Protein AF-A0A7C4XIE7-F1 (afdb_monomer_lite)

Sequence (169 aa):
MIVKSVREAGTAIRKEMVKRQALTAEVNLKYAESLRRVIEEDYRSLSKPFEDVFKGGMERVLKGEDLRKVVAETLFTLLVTGIGAQLARPLPIVIDHVNNVNSFLNSVINKIVEELRNEGIYLHPIEPVSLPTSPDVASLANGLREALNRMDMAIGILKGLIDASKEDC

pLDDT: mean 83.0, std 11.3, range [43.28, 96.94]

Radius of gyration: 22.12 Å; chains: 1; bounding box: 59×35×60 Å

Structure (mmCIF, N/CA/C/O backbone):
data_AF-A0A7C4XIE7-F1
#
_entry.id   AF-A0A7C4XIE7-F1
#
loop_
_atom_site.group_PDB
_atom_site.id
_atom_site.type_symbol
_atom_site.label_atom_id
_atom_site.label_alt_id
_atom_site.label_comp_id
_atom_site.label_asym_id
_atom_site.label_entity_id
_atom_site.label_seq_id
_atom_site.pdbx_PDB_ins_code
_atom_site.Cartn_x
_atom_site.Cartn_y
_atom_site.Cartn_z
_atom_site.occupancy
_atom_site.B_iso_or_equiv
_atom_site.auth_seq_id
_atom_site.auth_comp_id
_atom_site.auth_asym_id
_atom_site.auth_atom_id
_atom_site.pdbx_PDB_model_num
ATOM 1 N N . MET A 1 1 ? -39.045 7.426 24.594 1.00 62.72 1 MET A N 1
ATOM 2 C CA . MET A 1 1 ? -37.923 7.064 25.490 1.00 62.72 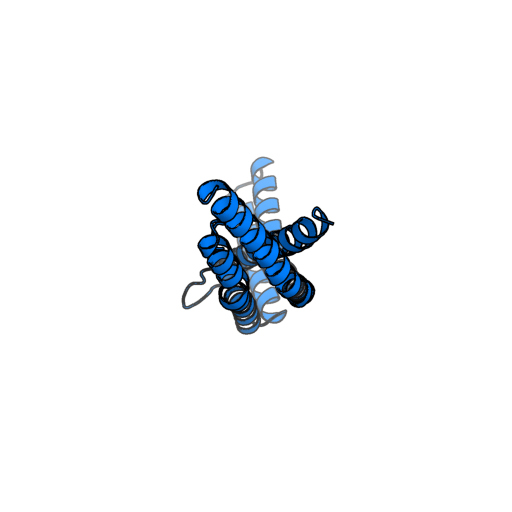1 MET A CA 1
ATOM 3 C C . MET A 1 1 ? -36.999 6.031 24.845 1.00 62.72 1 MET A C 1
ATOM 5 O O . MET A 1 1 ? -35.841 6.348 24.634 1.00 62.72 1 MET A O 1
ATOM 9 N N . ILE A 1 2 ? -37.522 4.880 24.400 1.00 62.66 2 ILE A N 1
ATOM 10 C CA . ILE A 1 2 ? -36.750 3.777 23.785 1.00 62.66 2 ILE A CA 1
ATOM 11 C C . ILE A 1 2 ? -35.922 4.218 22.562 1.00 62.66 2 ILE A C 1
ATOM 13 O O . ILE A 1 2 ? -34.737 3.925 22.483 1.00 62.66 2 ILE A O 1
ATOM 17 N N . VAL A 1 3 ? -36.505 4.998 21.646 1.00 63.19 3 VAL A N 1
ATOM 18 C CA . VAL A 1 3 ? -35.816 5.460 20.420 1.00 63.19 3 VAL A CA 1
ATOM 19 C C . VAL A 1 3 ? -34.580 6.322 20.721 1.00 63.19 3 VAL A C 1
ATOM 21 O O . VAL A 1 3 ? -33.573 6.225 20.024 1.00 63.19 3 VAL A O 1
ATOM 24 N N . LYS A 1 4 ? -34.630 7.144 21.778 1.00 65.50 4 LYS A N 1
ATOM 25 C CA . LYS A 1 4 ? -33.504 7.993 22.193 1.00 65.50 4 LYS A CA 1
ATOM 26 C C . LYS A 1 4 ? -32.370 7.140 22.769 1.00 65.50 4 LYS A C 1
ATOM 28 O O . LYS A 1 4 ? -31.239 7.279 22.324 1.00 65.50 4 LYS A O 1
ATOM 33 N N . SER A 1 5 ? -32.698 6.191 23.646 1.00 54.56 5 SER A N 1
ATOM 34 C CA . SER A 1 5 ? -31.732 5.257 24.238 1.00 54.56 5 SER A CA 1
ATOM 35 C C . SER A 1 5 ? -31.070 4.351 23.195 1.00 54.56 5 SER A C 1
ATOM 37 O O . SER A 1 5 ? -29.866 4.136 23.251 1.00 54.56 5 SER A O 1
ATOM 39 N N . VAL A 1 6 ? -31.825 3.872 22.199 1.00 61.44 6 VAL A N 1
ATOM 40 C CA . VAL A 1 6 ? -31.276 3.078 21.083 1.00 61.44 6 VAL A CA 1
ATOM 41 C C . VAL A 1 6 ? -30.308 3.912 20.237 1.00 61.44 6 VAL A C 1
ATOM 43 O O . VAL A 1 6 ? -29.241 3.433 19.858 1.00 61.44 6 VAL A O 1
ATOM 46 N N . ARG A 1 7 ? -30.636 5.182 19.970 1.00 61.25 7 ARG A N 1
ATOM 47 C CA . ARG A 1 7 ? -29.770 6.095 19.207 1.00 61.25 7 ARG A CA 1
ATOM 48 C C . ARG A 1 7 ? -28.495 6.474 19.970 1.00 61.25 7 ARG A C 1
ATOM 50 O O . ARG A 1 7 ? -27.429 6.574 19.361 1.00 61.25 7 ARG A O 1
ATOM 57 N N . GLU A 1 8 ? -28.599 6.675 21.278 1.00 67.50 8 GLU A N 1
ATOM 58 C CA . GLU A 1 8 ? -27.460 6.929 22.167 1.00 67.50 8 GLU A CA 1
ATOM 59 C C . GLU A 1 8 ? -26.550 5.698 22.255 1.00 67.50 8 GLU A C 1
ATOM 61 O O . GLU A 1 8 ? -25.346 5.825 22.037 1.00 67.50 8 GLU A O 1
ATOM 66 N N . ALA A 1 9 ? -27.123 4.504 22.436 1.00 63.34 9 ALA A N 1
ATOM 67 C CA . ALA A 1 9 ? -26.380 3.245 22.437 1.00 63.34 9 ALA A CA 1
ATOM 68 C C . ALA A 1 9 ? -25.650 3.007 21.106 1.00 63.34 9 ALA A C 1
ATOM 70 O O . ALA A 1 9 ? -24.451 2.750 21.107 1.00 63.34 9 ALA A O 1
ATOM 71 N N . GLY A 1 10 ? -26.322 3.185 19.962 1.00 64.94 10 GLY A N 1
ATOM 72 C CA . GLY A 1 10 ? -25.688 3.041 18.645 1.00 64.94 10 GLY A CA 1
ATOM 73 C C . GLY A 1 10 ? -24.573 4.061 18.386 1.00 64.94 10 GLY A C 1
ATOM 74 O O . GLY A 1 10 ? -23.606 3.772 17.688 1.00 64.94 10 GLY A O 1
ATOM 75 N N . THR A 1 11 ? -24.664 5.257 18.970 1.00 75.81 11 THR A N 1
ATOM 76 C CA . THR A 1 11 ? -23.595 6.262 18.866 1.00 75.81 11 THR A CA 1
ATOM 77 C C . THR A 1 11 ? -22.404 5.908 19.753 1.00 75.81 11 THR A C 1
ATOM 79 O O . THR A 1 11 ? -21.268 6.033 19.304 1.00 75.81 11 THR A O 1
ATOM 82 N N . ALA A 1 12 ? -22.645 5.414 20.970 1.00 76.25 12 ALA A N 1
ATOM 83 C CA . ALA A 1 12 ? -21.591 4.938 21.862 1.00 76.25 12 ALA A CA 1
ATOM 84 C C . ALA A 1 12 ? -20.846 3.724 21.280 1.00 76.25 12 ALA A C 1
ATOM 86 O O . ALA A 1 12 ? -19.619 3.703 21.302 1.00 76.25 12 ALA A O 1
ATOM 87 N N . ILE A 1 13 ? -21.571 2.768 20.685 1.00 76.81 13 ILE A N 1
ATOM 88 C CA . ILE A 1 13 ? -20.985 1.589 20.027 1.00 76.81 13 ILE A CA 1
ATOM 89 C C . ILE A 1 13 ? -20.054 2.008 18.883 1.00 76.81 13 ILE A C 1
ATOM 91 O O . ILE A 1 13 ? -18.917 1.551 18.824 1.00 76.81 13 ILE A O 1
ATOM 95 N N . ARG A 1 14 ? -20.483 2.940 18.020 1.00 81.44 14 ARG A N 1
ATOM 96 C CA . ARG A 1 14 ? -19.629 3.462 16.939 1.00 81.44 14 ARG A CA 1
ATOM 97 C C . ARG A 1 14 ? -18.359 4.133 17.457 1.00 81.44 14 ARG A C 1
ATOM 99 O O . ARG A 1 14 ? -17.292 3.910 16.894 1.00 81.44 14 ARG A O 1
ATOM 106 N N . LYS A 1 15 ? -18.456 4.932 18.525 1.00 84.50 15 LYS A N 1
ATOM 107 C CA . LYS A 1 15 ? -17.286 5.578 19.142 1.00 84.50 15 LYS A CA 1
ATOM 108 C C . LYS A 1 15 ? -16.300 4.550 19.689 1.00 84.50 15 LYS A C 1
ATOM 110 O O . LYS A 1 15 ? -15.102 4.655 19.442 1.00 84.50 15 LYS A O 1
ATOM 115 N N . GLU A 1 16 ? -16.804 3.538 20.388 1.00 84.38 16 GLU A N 1
ATOM 116 C CA . GLU A 1 16 ? -15.963 2.475 20.935 1.00 84.38 16 GLU A CA 1
ATOM 117 C C . GLU A 1 16 ? -15.324 1.626 19.828 1.00 84.38 16 GLU A C 1
ATOM 119 O O . GLU A 1 16 ? -14.147 1.277 19.917 1.00 84.38 16 GLU A O 1
ATOM 124 N N . MET A 1 17 ? -16.052 1.372 18.733 1.00 87.50 17 MET A N 1
ATOM 125 C CA . MET A 1 17 ? -15.496 0.718 17.549 1.00 87.50 17 MET A CA 1
ATOM 126 C C . MET A 1 17 ? -14.330 1.522 16.967 1.00 87.50 17 MET A C 1
ATOM 128 O O . MET A 1 17 ? -13.262 0.959 16.747 1.00 87.50 17 MET A O 1
ATOM 132 N N . VAL A 1 18 ? -14.489 2.836 16.768 1.00 87.50 18 VAL A N 1
ATOM 133 C CA . VAL A 1 18 ? -13.407 3.698 16.259 1.00 87.50 18 VAL A CA 1
ATOM 134 C C . VAL A 1 18 ? -12.191 3.656 17.184 1.00 87.50 18 VAL A C 1
ATOM 136 O O . VAL A 1 18 ? -11.078 3.487 16.696 1.00 87.50 18 VAL A O 1
ATOM 13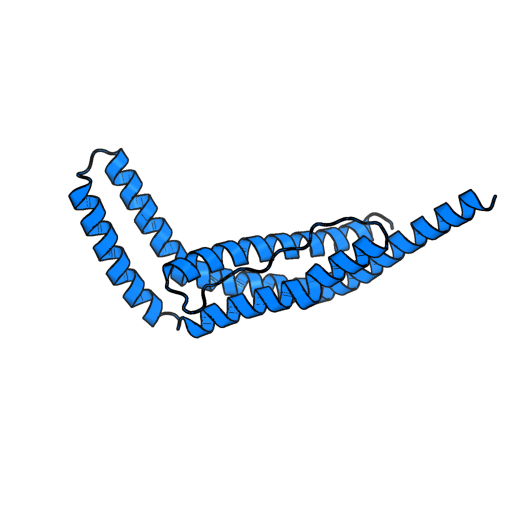9 N N . LYS A 1 19 ? -12.380 3.712 18.509 1.00 88.31 19 LYS A N 1
ATOM 140 C CA . LYS A 1 19 ? -11.280 3.587 19.484 1.00 88.31 19 LYS A CA 1
ATOM 141 C C . LYS A 1 19 ? -10.569 2.237 19.396 1.00 88.31 19 LYS A C 1
ATOM 143 O O . LYS A 1 19 ? -9.341 2.185 19.393 1.00 88.31 19 LYS A O 1
ATOM 148 N N . ARG A 1 20 ? -11.319 1.140 19.270 1.00 88.88 20 ARG A N 1
ATOM 149 C CA . ARG A 1 20 ? -10.745 -0.199 19.091 1.00 88.88 20 ARG A CA 1
ATOM 150 C C . ARG A 1 20 ? -9.931 -0.292 17.801 1.00 88.88 20 ARG A C 1
ATOM 152 O O . ARG A 1 20 ? -8.819 -0.816 17.822 1.00 88.88 20 ARG A O 1
ATOM 159 N N . GLN A 1 21 ? -10.458 0.234 16.696 1.00 90.56 21 GLN A N 1
ATOM 160 C CA . GLN A 1 21 ? -9.732 0.250 15.427 1.00 90.56 21 GLN A CA 1
ATOM 161 C C . GLN A 1 21 ? -8.525 1.186 15.459 1.00 90.56 21 GLN A C 1
ATOM 163 O O . GLN A 1 21 ? -7.510 0.869 14.848 1.00 90.56 21 GLN A O 1
ATOM 168 N N . ALA A 1 22 ? -8.586 2.287 16.210 1.00 89.25 22 ALA A N 1
ATOM 169 C CA . ALA A 1 22 ? -7.456 3.183 16.416 1.00 89.25 22 ALA A CA 1
ATOM 170 C C . ALA A 1 22 ? -6.291 2.477 17.122 1.00 89.25 22 ALA A C 1
ATOM 172 O O . ALA A 1 22 ? -5.158 2.603 16.675 1.00 89.25 22 ALA A O 1
ATOM 173 N N . LEU A 1 23 ? -6.553 1.649 18.140 1.00 89.81 23 LEU A N 1
ATOM 174 C CA . LEU A 1 23 ? -5.507 0.834 18.776 1.00 89.81 23 LEU A CA 1
ATOM 175 C C . LEU A 1 23 ? -4.859 -0.140 17.781 1.00 89.81 23 LEU A C 1
ATOM 177 O O . LEU A 1 23 ? -3.633 -0.235 17.704 1.00 89.81 23 LEU A O 1
ATOM 181 N N . THR A 1 24 ? -5.668 -0.830 16.971 1.00 91.00 24 THR A N 1
ATOM 182 C CA . THR A 1 24 ? -5.149 -1.673 15.882 1.00 91.00 24 THR A CA 1
ATOM 183 C C . THR A 1 24 ? -4.333 -0.844 14.887 1.00 91.00 24 THR A C 1
ATOM 185 O O . THR A 1 24 ? -3.280 -1.290 14.425 1.00 91.00 24 THR A O 1
ATOM 188 N N . ALA A 1 25 ? -4.779 0.373 14.577 1.00 90.00 25 ALA A N 1
ATOM 189 C CA . ALA A 1 25 ? -4.101 1.275 13.665 1.00 90.00 25 ALA A CA 1
ATOM 190 C C . ALA A 1 25 ? -2.745 1.744 14.202 1.00 90.00 25 ALA A C 1
ATOM 192 O O . ALA A 1 25 ? -1.770 1.707 13.456 1.00 90.00 25 ALA A O 1
ATOM 193 N N . GLU A 1 26 ? -2.639 2.105 15.483 1.00 89.12 26 GLU A N 1
ATOM 194 C CA . GLU A 1 26 ? -1.377 2.525 16.107 1.00 89.12 26 GLU A CA 1
ATOM 195 C C . GLU A 1 26 ? -0.309 1.432 16.031 1.00 89.12 26 GLU A C 1
ATOM 197 O O . GLU A 1 26 ? 0.844 1.705 15.685 1.00 89.12 26 GLU A O 1
ATOM 202 N N . VAL A 1 27 ? -0.700 0.182 16.295 1.00 91.62 27 VAL A N 1
ATOM 203 C CA . VAL A 1 27 ? 0.209 -0.970 16.224 1.00 91.62 27 VAL A CA 1
ATOM 204 C C . VAL A 1 27 ? 0.688 -1.208 14.789 1.00 91.62 27 VAL A C 1
ATOM 206 O O . VAL A 1 27 ? 1.868 -1.483 14.564 1.00 91.62 27 VAL A O 1
ATOM 209 N N . ASN A 1 28 ? -0.205 -1.071 13.807 1.00 93.19 28 ASN A N 1
ATOM 210 C CA . ASN A 1 28 ? 0.095 -1.376 12.408 1.00 93.19 28 ASN A CA 1
ATOM 211 C C . ASN A 1 28 ? 0.704 -0.202 11.628 1.00 93.19 28 ASN A C 1
ATOM 213 O O . ASN A 1 28 ? 1.297 -0.426 10.573 1.00 93.19 28 ASN A O 1
ATOM 217 N N . LEU A 1 29 ? 0.618 1.033 12.129 1.00 93.38 29 LEU A N 1
ATOM 218 C CA . LEU A 1 29 ? 1.081 2.223 11.414 1.00 93.38 29 LEU A CA 1
ATOM 219 C C . LEU A 1 29 ? 2.580 2.162 11.102 1.00 93.38 29 LEU A C 1
ATOM 221 O O . LEU A 1 29 ? 2.986 2.402 9.968 1.00 93.38 29 LEU A O 1
ATOM 225 N N . LYS A 1 30 ? 3.406 1.772 12.081 1.00 92.06 30 LYS A N 1
ATOM 226 C CA . LYS A 1 30 ? 4.860 1.639 11.879 1.00 92.06 30 LYS A CA 1
ATOM 227 C C . LYS A 1 30 ? 5.199 0.585 10.827 1.00 92.06 30 LYS A C 1
ATOM 229 O O . LYS A 1 30 ? 6.118 0.777 10.033 1.00 92.06 30 LYS A O 1
ATOM 234 N N . TYR A 1 31 ? 4.457 -0.520 10.818 1.00 92.69 31 TYR A N 1
ATOM 235 C CA . TYR A 1 31 ? 4.634 -1.570 9.823 1.00 92.69 31 TYR A CA 1
ATOM 236 C C . TYR A 1 31 ? 4.221 -1.088 8.426 1.00 92.69 31 TYR A C 1
ATOM 238 O O . TYR A 1 31 ? 4.975 -1.276 7.473 1.00 92.69 31 TYR A O 1
ATOM 246 N N . ALA A 1 32 ? 3.097 -0.375 8.314 1.00 93.69 32 ALA A N 1
ATOM 247 C CA . ALA A 1 32 ? 2.648 0.224 7.061 1.00 93.69 32 ALA A CA 1
ATOM 248 C C . ALA A 1 32 ? 3.670 1.229 6.500 1.00 93.69 32 ALA A C 1
ATOM 250 O O . ALA A 1 32 ? 4.013 1.182 5.320 1.00 93.69 32 ALA A O 1
ATOM 251 N N . GLU A 1 33 ? 4.219 2.103 7.347 1.00 93.94 33 GLU A N 1
ATOM 252 C CA . GLU A 1 33 ? 5.264 3.053 6.950 1.00 93.94 33 GLU A CA 1
ATOM 253 C C . GLU A 1 33 ? 6.556 2.343 6.521 1.00 93.94 33 GLU A C 1
ATOM 255 O O . GLU A 1 33 ? 7.208 2.775 5.569 1.00 93.94 33 GLU A O 1
ATOM 260 N N . SER A 1 34 ? 6.912 1.233 7.175 1.00 94.25 34 SER A N 1
ATOM 261 C CA . SER A 1 34 ? 8.050 0.402 6.776 1.00 94.25 34 SER A CA 1
ATOM 262 C C . SER A 1 34 ? 7.830 -0.250 5.410 1.00 94.25 34 SER A C 1
ATOM 264 O O . SER A 1 34 ? 8.710 -0.171 4.556 1.00 94.25 34 SER A O 1
ATOM 266 N N . LEU A 1 35 ? 6.661 -0.856 5.175 1.00 92.75 35 LEU A N 1
ATOM 267 C CA . LEU A 1 35 ? 6.307 -1.447 3.881 1.00 92.75 35 LEU A CA 1
ATOM 268 C C . LEU A 1 35 ? 6.330 -0.399 2.767 1.00 92.75 35 LEU A C 1
ATOM 270 O O . LEU A 1 35 ? 6.936 -0.626 1.723 1.00 92.75 35 LEU A O 1
ATOM 274 N N . ARG A 1 36 ? 5.751 0.783 3.010 1.00 96.19 36 ARG A N 1
ATOM 275 C CA . ARG A 1 36 ? 5.795 1.903 2.063 1.00 96.19 36 ARG A CA 1
ATOM 276 C C . ARG A 1 36 ? 7.233 2.274 1.689 1.00 96.19 36 ARG A C 1
ATOM 278 O O . ARG A 1 36 ? 7.503 2.487 0.514 1.00 96.19 36 ARG A O 1
ATOM 285 N N . ARG A 1 37 ? 8.158 2.345 2.657 1.00 94.56 37 ARG A N 1
ATOM 286 C CA . ARG A 1 37 ? 9.577 2.660 2.389 1.00 94.56 37 ARG A CA 1
ATOM 287 C C . ARG A 1 37 ? 10.256 1.600 1.527 1.00 94.56 37 ARG A C 1
ATOM 289 O O . ARG A 1 37 ? 10.965 1.963 0.598 1.00 94.56 37 ARG A O 1
ATOM 296 N N . VAL A 1 38 ? 10.010 0.318 1.797 1.00 91.31 38 VAL A N 1
ATOM 297 C CA . VAL A 1 38 ? 10.566 -0.784 0.992 1.00 91.31 38 VAL A CA 1
ATOM 298 C C . VAL A 1 38 ? 10.098 -0.678 -0.461 1.00 91.31 38 VAL A C 1
ATOM 300 O O . VAL A 1 38 ? 10.917 -0.708 -1.377 1.00 91.31 38 VAL A O 1
ATOM 303 N N . ILE A 1 39 ? 8.799 -0.455 -0.671 1.00 92.81 39 ILE A N 1
ATOM 304 C CA . ILE A 1 39 ? 8.241 -0.251 -2.013 1.00 92.81 39 ILE A CA 1
ATOM 305 C C . ILE A 1 39 ? 8.794 1.026 -2.654 1.00 92.81 39 ILE A C 1
ATOM 307 O O . ILE A 1 39 ? 9.032 1.057 -3.856 1.00 92.81 39 ILE A O 1
ATOM 311 N N . GLU A 1 40 ? 9.033 2.085 -1.879 1.00 92.12 40 GLU A N 1
ATOM 312 C CA . GLU A 1 40 ? 9.618 3.327 -2.389 1.00 92.12 40 GLU A CA 1
ATOM 313 C C . GLU A 1 40 ? 11.055 3.116 -2.887 1.00 92.12 40 GLU A C 1
ATOM 315 O O . GLU A 1 40 ? 11.432 3.661 -3.926 1.00 92.12 40 GLU A O 1
ATOM 320 N N . GLU A 1 41 ? 11.851 2.302 -2.195 1.00 88.06 41 GLU A N 1
ATOM 321 C CA . GLU A 1 41 ? 13.184 1.901 -2.654 1.00 88.06 41 GLU A CA 1
ATOM 322 C C . GLU A 1 41 ? 13.121 1.079 -3.947 1.00 88.06 41 GLU A C 1
ATOM 324 O O . GLU A 1 41 ? 13.875 1.345 -4.890 1.00 88.06 41 GLU A O 1
ATOM 329 N N . ASP A 1 42 ? 12.202 0.115 -4.027 1.00 86.00 42 ASP A N 1
ATOM 330 C CA . ASP A 1 42 ? 11.988 -0.678 -5.242 1.00 86.00 42 ASP A CA 1
ATOM 331 C C . ASP A 1 42 ? 11.531 0.203 -6.407 1.00 86.00 42 ASP A C 1
ATOM 333 O O . ASP A 1 42 ? 12.062 0.123 -7.512 1.00 86.00 42 ASP A O 1
ATOM 337 N N . TYR A 1 43 ? 10.600 1.122 -6.162 1.00 85.31 43 TYR A N 1
ATOM 338 C CA . TYR A 1 43 ? 10.122 2.061 -7.170 1.00 85.31 43 TYR A CA 1
ATOM 339 C C . TYR A 1 43 ? 11.247 2.983 -7.660 1.00 85.31 43 TYR A C 1
ATOM 341 O O . TYR A 1 43 ? 11.407 3.187 -8.865 1.00 85.31 43 TYR A O 1
ATOM 349 N N . ARG A 1 44 ? 12.079 3.513 -6.754 1.00 83.19 44 ARG A N 1
ATOM 350 C CA . ARG A 1 44 ? 13.218 4.373 -7.116 1.00 83.19 44 ARG A CA 1
ATOM 351 C C . ARG A 1 44 ? 14.292 3.635 -7.910 1.00 83.19 44 ARG A C 1
ATOM 353 O O . ARG A 1 44 ? 14.928 4.259 -8.754 1.00 83.19 44 ARG A O 1
ATOM 360 N N . SER A 1 45 ? 14.504 2.352 -7.637 1.00 76.88 45 SER A N 1
ATOM 361 C CA . SER A 1 45 ? 15.520 1.544 -8.319 1.00 76.88 45 SER A CA 1
ATOM 362 C C . SER A 1 45 ? 15.042 0.996 -9.665 1.00 76.88 45 SER A C 1
ATOM 364 O O . SER A 1 45 ? 15.821 0.978 -10.616 1.00 76.88 45 SER A O 1
ATOM 366 N N . LEU A 1 46 ? 13.771 0.600 -9.773 1.00 74.00 46 LEU A N 1
ATOM 367 C CA . LEU A 1 46 ? 13.239 -0.083 -10.957 1.00 74.00 46 LEU A CA 1
ATOM 368 C C . LEU A 1 46 ? 12.343 0.777 -11.835 1.00 74.00 46 LEU A C 1
ATOM 370 O O . LEU A 1 46 ? 12.346 0.590 -13.040 1.00 74.00 46 LEU A O 1
ATOM 374 N N . SER A 1 47 ? 11.556 1.692 -11.273 1.00 71.38 47 SER A N 1
ATOM 375 C CA . SER A 1 47 ? 10.492 2.387 -12.022 1.00 71.38 47 SER A CA 1
ATOM 376 C C . SER A 1 47 ? 10.882 3.809 -12.400 1.00 71.38 47 SER A C 1
ATOM 378 O O . SER A 1 47 ? 10.715 4.230 -13.542 1.00 71.38 47 SER A O 1
ATOM 380 N N . LYS A 1 48 ? 11.450 4.551 -11.446 1.00 70.75 48 LYS A N 1
ATOM 381 C CA . LYS A 1 48 ? 11.814 5.958 -11.628 1.00 70.75 48 LYS A CA 1
ATOM 382 C C . LYS A 1 48 ? 12.800 6.197 -12.788 1.00 70.75 48 LYS A C 1
ATOM 384 O O . LYS A 1 48 ? 12.541 7.105 -13.573 1.00 70.75 48 LYS A O 1
ATOM 389 N N . PRO A 1 49 ? 13.856 5.381 -12.988 1.00 71.44 49 PRO A N 1
ATOM 390 C CA . PRO A 1 49 ? 14.763 5.564 -14.121 1.00 71.44 49 PRO A CA 1
ATOM 391 C C . PRO A 1 49 ? 14.057 5.416 -15.472 1.00 71.44 49 PRO A C 1
ATOM 393 O O . PRO A 1 49 ? 14.385 6.122 -16.419 1.00 71.44 49 PRO A O 1
ATOM 396 N N . PHE A 1 50 ? 13.062 4.528 -15.563 1.00 69.81 50 PHE A N 1
ATOM 397 C CA . PHE A 1 50 ? 12.260 4.364 -16.774 1.00 69.81 50 PHE A CA 1
ATOM 398 C C . PHE A 1 50 ? 11.394 5.599 -17.011 1.00 69.81 50 PHE A C 1
ATOM 400 O O . PHE A 1 50 ? 11.413 6.152 -18.109 1.00 69.81 50 PHE A O 1
ATOM 407 N N . GLU A 1 51 ? 10.678 6.073 -15.987 1.00 70.69 51 GLU A N 1
ATOM 408 C CA . GLU A 1 51 ? 9.863 7.287 -16.099 1.00 70.69 51 GLU A CA 1
ATOM 409 C C . GLU A 1 51 ? 10.685 8.516 -16.505 1.00 70.69 51 GLU A C 1
ATOM 411 O O . GLU A 1 51 ? 10.249 9.280 -17.369 1.00 70.69 51 GLU A O 1
ATOM 416 N N . ASP A 1 52 ? 11.871 8.696 -15.923 1.00 78.06 52 ASP A N 1
ATOM 417 C CA . ASP A 1 52 ? 12.750 9.830 -16.216 1.00 78.06 52 ASP A CA 1
ATOM 418 C C . ASP A 1 52 ? 13.276 9.771 -17.664 1.00 78.06 52 ASP A C 1
ATOM 420 O O . ASP A 1 52 ? 13.291 10.787 -18.364 1.00 78.06 52 ASP A O 1
ATOM 424 N N . VAL A 1 53 ? 13.622 8.576 -18.161 1.00 77.81 53 VAL A N 1
ATOM 425 C CA . VAL A 1 53 ? 14.041 8.359 -19.558 1.00 77.81 53 VAL A CA 1
ATOM 426 C C . VAL A 1 53 ? 12.892 8.626 -20.539 1.00 77.81 53 VAL A C 1
ATOM 428 O O . VAL A 1 53 ? 13.100 9.273 -21.569 1.00 77.81 53 VAL A O 1
ATOM 431 N N . PHE A 1 54 ? 11.669 8.192 -20.219 1.00 76.69 54 PHE A N 1
ATOM 432 C CA . PHE A 1 54 ? 10.487 8.471 -21.041 1.00 76.69 54 PHE A CA 1
ATOM 433 C C . PHE A 1 54 ? 10.131 9.963 -21.064 1.00 76.69 54 PHE A C 1
ATOM 435 O O . PHE A 1 54 ? 9.895 10.515 -22.141 1.00 76.69 54 PHE A O 1
ATOM 442 N N . LYS A 1 55 ? 10.124 10.639 -19.906 1.00 80.94 55 LYS A N 1
ATOM 443 C CA . LYS A 1 55 ? 9.864 12.088 -19.820 1.00 80.94 55 LYS A CA 1
ATOM 444 C C . LYS A 1 55 ? 10.917 12.888 -20.582 1.00 80.94 55 LYS A C 1
ATOM 446 O O . LYS A 1 55 ? 10.555 13.745 -21.385 1.00 80.94 55 LYS A O 1
ATOM 451 N N . GLY A 1 56 ? 12.196 12.554 -20.409 1.00 77.81 56 GLY A N 1
ATOM 452 C CA . GLY A 1 56 ? 13.292 13.189 -21.141 1.00 77.81 56 GLY A CA 1
ATOM 453 C C . GLY A 1 56 ? 13.177 13.011 -22.658 1.00 77.81 56 GLY A C 1
ATOM 454 O O . GLY A 1 56 ? 13.404 13.961 -23.407 1.00 77.81 56 GLY A O 1
ATOM 455 N N . GLY A 1 57 ? 12.761 11.828 -23.125 1.00 77.81 57 GLY A N 1
ATOM 456 C CA . GLY A 1 57 ? 12.467 11.590 -24.542 1.00 77.81 57 GLY A CA 1
ATOM 457 C C . GLY A 1 57 ? 11.315 12.462 -25.054 1.00 77.81 57 GLY A C 1
ATOM 458 O O . GLY A 1 57 ? 11.453 13.150 -26.065 1.00 77.81 57 GLY A O 1
ATOM 459 N N . MET A 1 58 ? 10.200 12.513 -24.324 1.00 79.25 58 MET A N 1
ATOM 460 C CA . MET A 1 58 ? 9.046 13.338 -24.702 1.00 79.25 58 MET A CA 1
ATOM 461 C C . MET A 1 58 ? 9.377 14.833 -24.755 1.00 79.25 58 MET A C 1
ATOM 463 O O . MET A 1 58 ? 8.969 15.516 -25.693 1.00 79.25 58 MET A O 1
ATOM 467 N N . GLU A 1 59 ? 10.157 15.349 -23.805 1.00 83.81 59 GLU A N 1
ATOM 468 C CA . GLU A 1 59 ? 10.600 16.746 -23.826 1.00 83.81 59 GLU A CA 1
ATOM 469 C C . GLU A 1 59 ? 11.477 17.077 -25.039 1.00 83.81 59 GLU A C 1
ATOM 471 O O . GLU A 1 59 ? 11.378 18.174 -25.588 1.00 83.81 59 GLU A O 1
ATOM 476 N N . ARG A 1 60 ? 12.331 16.146 -25.475 1.00 81.62 60 ARG A N 1
ATOM 477 C CA . ARG A 1 60 ? 13.193 16.310 -26.657 1.00 81.62 60 ARG A CA 1
ATOM 478 C C . ARG A 1 60 ? 12.386 16.325 -27.954 1.00 81.62 60 ARG A C 1
ATOM 480 O O . ARG A 1 60 ? 12.608 17.190 -28.800 1.00 81.62 60 ARG A O 1
ATOM 487 N N . VAL A 1 61 ? 11.381 15.455 -28.062 1.00 82.69 61 VAL A N 1
ATOM 488 C CA . VAL A 1 61 ? 10.419 15.478 -29.178 1.00 82.69 61 VAL A CA 1
ATOM 489 C C . VAL A 1 61 ? 9.647 16.798 -29.210 1.00 82.69 61 VAL A C 1
ATOM 491 O O . VAL A 1 61 ? 9.543 17.421 -30.264 1.00 82.69 61 VAL A O 1
ATOM 494 N N . LEU A 1 62 ? 9.157 17.275 -28.060 1.00 84.81 62 LEU A N 1
ATOM 495 C CA . LEU A 1 62 ? 8.456 18.564 -27.965 1.00 84.81 62 LEU A CA 1
ATOM 496 C C . LEU A 1 62 ? 9.344 19.756 -28.356 1.00 84.81 62 LEU A C 1
ATOM 498 O O . LEU A 1 62 ? 8.840 20.758 -28.857 1.00 84.81 62 LEU A O 1
ATOM 502 N N . LYS A 1 63 ? 10.664 19.644 -28.167 1.00 89.31 63 LYS A N 1
ATOM 503 C CA . LYS A 1 63 ? 11.664 20.642 -28.584 1.00 89.31 63 LYS A CA 1
ATOM 504 C C . LYS A 1 63 ? 12.054 20.544 -30.069 1.00 89.31 63 LYS A C 1
ATOM 506 O O . LYS A 1 63 ? 12.907 21.309 -30.510 1.00 89.31 63 LYS A O 1
ATOM 511 N N . GLY A 1 64 ? 11.426 19.654 -30.842 1.00 83.62 64 GLY A N 1
ATOM 512 C CA . GLY A 1 64 ? 11.615 19.532 -32.292 1.00 83.62 64 GLY A CA 1
ATOM 513 C C . GLY A 1 64 ? 12.728 18.573 -32.718 1.00 83.62 64 GLY A C 1
ATOM 514 O O . GLY A 1 64 ? 13.136 18.595 -33.877 1.00 83.62 64 GLY A O 1
ATOM 515 N N . GLU A 1 65 ? 13.237 17.743 -31.806 1.00 83.44 65 GLU A N 1
ATOM 516 C CA . GLU A 1 65 ? 14.230 16.724 -32.144 1.00 83.44 65 GLU A CA 1
ATOM 517 C C . GLU A 1 65 ? 13.588 15.548 -32.904 1.00 83.44 65 GLU A C 1
ATOM 519 O O . GLU A 1 65 ? 12.418 15.221 -32.692 1.00 83.44 65 GLU A O 1
ATOM 524 N N . ASP A 1 66 ? 14.341 14.914 -33.811 1.00 86.62 66 ASP A N 1
ATOM 525 C CA . ASP A 1 66 ? 13.811 13.852 -34.676 1.00 86.62 66 ASP A CA 1
ATOM 526 C C . ASP A 1 66 ? 13.270 12.677 -33.846 1.00 86.62 66 ASP A C 1
ATOM 528 O O . ASP A 1 66 ? 14.013 11.990 -33.137 1.00 86.62 66 ASP A O 1
ATOM 532 N N . LEU A 1 67 ? 11.967 12.423 -33.993 1.00 82.81 67 LEU A N 1
ATOM 533 C CA . LEU A 1 67 ? 11.231 11.333 -33.358 1.00 82.81 67 LEU A CA 1
ATOM 534 C C . LEU A 1 67 ? 11.938 9.983 -33.494 1.00 82.81 67 LEU A C 1
ATOM 536 O O . LEU A 1 67 ? 11.986 9.227 -32.528 1.00 82.81 67 LEU A O 1
ATOM 540 N N . ARG A 1 68 ? 12.516 9.666 -34.659 1.00 81.69 68 ARG A N 1
ATOM 541 C CA . ARG A 1 68 ? 13.185 8.371 -34.872 1.00 81.69 68 ARG A CA 1
ATOM 542 C C . ARG A 1 68 ? 14.444 8.245 -34.029 1.00 81.69 68 ARG A C 1
ATOM 544 O O . ARG A 1 68 ? 14.693 7.187 -33.454 1.00 81.69 68 ARG A O 1
ATOM 551 N N . LYS A 1 69 ? 15.217 9.328 -33.943 1.00 83.38 69 LYS A N 1
ATOM 552 C CA . LYS A 1 69 ? 16.442 9.388 -33.144 1.00 83.38 69 LYS A CA 1
ATOM 553 C C . LYS A 1 69 ? 16.116 9.295 -31.656 1.00 83.38 69 LYS A C 1
ATOM 555 O O . LYS A 1 69 ? 16.725 8.491 -30.957 1.00 83.38 69 LYS A O 1
ATOM 560 N N . VAL A 1 70 ? 15.115 10.048 -31.197 1.00 78.69 70 VAL A N 1
ATOM 561 C CA . VAL A 1 70 ? 14.691 10.020 -29.794 1.00 78.69 70 VAL A CA 1
ATOM 562 C C . VAL A 1 70 ? 14.161 8.640 -29.409 1.00 78.69 70 VAL A C 1
ATOM 564 O O . VAL A 1 70 ? 14.592 8.093 -28.403 1.00 78.69 70 VAL A O 1
ATOM 567 N N . VAL A 1 71 ? 13.305 8.024 -30.231 1.00 77.06 71 VAL A N 1
ATOM 568 C CA . VAL A 1 71 ? 12.785 6.673 -29.962 1.00 77.06 71 VAL A CA 1
ATOM 569 C C . VAL A 1 71 ? 13.914 5.641 -29.895 1.00 77.06 71 VAL A C 1
ATOM 571 O O . VAL A 1 71 ? 13.928 4.824 -28.977 1.00 77.06 71 VAL A O 1
ATOM 574 N N . ALA A 1 72 ? 14.883 5.685 -30.815 1.00 78.88 72 ALA A N 1
ATOM 575 C CA . ALA A 1 72 ? 16.017 4.762 -30.805 1.00 78.88 72 ALA A CA 1
ATOM 576 C C . ALA A 1 72 ? 16.905 4.931 -29.556 1.00 78.88 72 ALA A C 1
ATOM 578 O O . ALA A 1 72 ? 17.251 3.941 -28.912 1.00 78.88 72 ALA A O 1
ATOM 579 N N . GLU A 1 73 ? 17.234 6.170 -29.179 1.00 78.00 73 GLU A N 1
ATOM 580 C CA . GLU A 1 73 ? 18.033 6.474 -27.982 1.00 78.00 73 GLU A CA 1
ATOM 581 C C . GLU A 1 73 ? 17.298 6.105 -26.689 1.00 78.00 73 GLU A C 1
ATOM 583 O O . GLU A 1 73 ? 17.896 5.541 -25.771 1.00 78.00 73 GLU A O 1
ATOM 588 N N . THR A 1 74 ? 15.993 6.372 -26.619 1.00 76.69 74 THR A N 1
ATOM 589 C CA . THR A 1 74 ? 15.139 5.989 -25.494 1.00 76.69 74 THR A CA 1
ATOM 590 C C . THR A 1 74 ? 15.082 4.470 -25.356 1.00 76.69 74 THR A C 1
ATOM 592 O O . THR A 1 74 ? 15.347 3.961 -24.273 1.00 76.69 74 THR A O 1
ATOM 595 N N . LEU A 1 75 ? 14.828 3.723 -26.436 1.00 73.94 75 LEU A N 1
ATOM 596 C CA . LEU A 1 75 ? 14.798 2.255 -26.403 1.00 73.94 75 LEU A CA 1
ATOM 597 C C . LEU A 1 75 ? 16.148 1.650 -26.010 1.00 73.94 75 LEU A C 1
ATOM 599 O O . LEU A 1 75 ? 16.189 0.728 -25.198 1.00 73.94 75 LEU A O 1
ATOM 603 N N . PHE A 1 76 ? 17.251 2.178 -26.544 1.00 75.44 76 PHE A N 1
ATOM 604 C CA . PHE A 1 76 ? 18.591 1.715 -26.186 1.00 75.44 76 PHE A CA 1
ATOM 605 C C . PHE A 1 76 ? 18.892 1.967 -24.706 1.00 75.44 76 PHE A C 1
ATOM 607 O O . PHE A 1 76 ? 19.380 1.084 -24.003 1.00 75.44 76 PHE A O 1
ATOM 614 N N . THR A 1 77 ? 18.540 3.155 -24.212 1.00 74.38 77 THR A N 1
ATOM 615 C CA . THR A 1 77 ? 18.731 3.519 -22.806 1.00 74.38 77 THR A CA 1
ATOM 616 C C . THR A 1 77 ? 17.883 2.637 -21.895 1.00 74.38 77 THR A C 1
ATOM 618 O O . THR A 1 77 ? 18.407 2.141 -20.906 1.00 74.38 77 THR A O 1
ATOM 621 N N . LEU A 1 78 ? 16.620 2.374 -22.255 1.00 68.88 78 LEU A N 1
ATOM 622 C CA . LEU A 1 78 ? 15.714 1.468 -21.536 1.00 68.88 78 LEU A CA 1
ATOM 623 C C . LEU A 1 78 ? 16.225 0.022 -21.506 1.00 68.88 78 LEU A C 1
ATOM 625 O O . LEU A 1 78 ? 16.056 -0.672 -20.506 1.00 68.88 78 LEU A O 1
ATOM 629 N N . LEU A 1 79 ? 16.866 -0.437 -22.584 1.00 67.00 79 LEU A N 1
ATOM 630 C CA . LEU A 1 79 ? 17.492 -1.756 -22.633 1.00 67.00 79 LEU A CA 1
ATOM 631 C C . LEU A 1 79 ? 18.661 -1.839 -21.637 1.00 67.00 79 LEU A C 1
ATOM 633 O O . LEU A 1 79 ? 18.743 -2.775 -20.845 1.00 67.00 79 LEU A O 1
ATOM 637 N N . VAL A 1 80 ? 19.542 -0.835 -21.645 1.00 68.38 80 VAL A N 1
ATOM 638 C CA . VAL A 1 80 ? 20.711 -0.774 -20.755 1.00 68.38 80 VAL A CA 1
ATOM 639 C C . VAL A 1 80 ? 20.288 -0.601 -19.292 1.00 68.38 80 VAL A C 1
ATOM 641 O O . VAL A 1 80 ? 20.813 -1.297 -18.421 1.00 68.38 80 VAL A O 1
ATOM 644 N N . THR A 1 81 ? 19.312 0.265 -19.000 1.00 66.00 81 THR A N 1
ATOM 645 C CA . THR A 1 81 ? 18.780 0.433 -17.639 1.00 66.00 81 THR A CA 1
ATOM 646 C C . THR A 1 81 ? 18.002 -0.791 -17.175 1.00 66.00 81 THR A C 1
ATOM 648 O O . THR A 1 81 ? 18.132 -1.162 -16.014 1.00 66.00 81 THR A O 1
ATOM 651 N N . GLY A 1 82 ? 17.259 -1.470 -18.053 1.00 60.28 82 GLY A N 1
ATOM 652 C CA . GLY A 1 82 ? 16.561 -2.713 -17.722 1.00 60.28 82 GLY A CA 1
ATOM 653 C C . GLY A 1 82 ? 17.500 -3.857 -17.355 1.00 60.28 82 GLY A C 1
ATOM 654 O O . GLY A 1 82 ? 17.238 -4.565 -16.383 1.00 60.28 82 GLY A O 1
ATOM 655 N N . ILE A 1 83 ? 18.627 -3.994 -18.059 1.00 59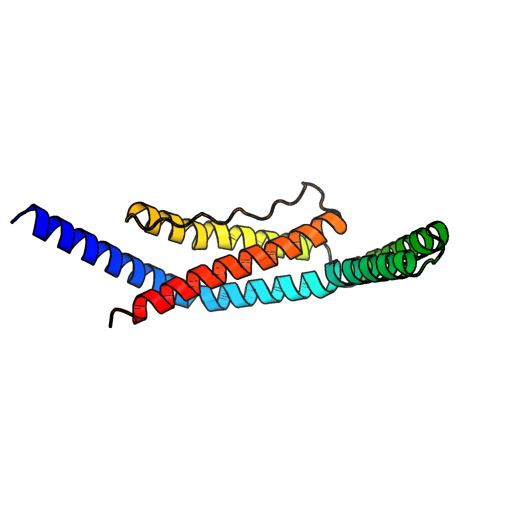.25 83 ILE A N 1
ATOM 656 C CA . ILE A 1 83 ? 19.681 -4.953 -17.698 1.00 59.25 83 ILE A CA 1
ATOM 657 C C . ILE A 1 83 ? 20.333 -4.551 -16.365 1.00 59.25 83 ILE A C 1
ATOM 659 O O . ILE A 1 83 ? 20.506 -5.392 -15.485 1.00 59.25 83 ILE A O 1
ATOM 663 N N . GLY A 1 84 ? 20.640 -3.264 -16.172 1.00 60.16 84 GLY A N 1
ATOM 664 C CA . GLY A 1 84 ? 21.215 -2.759 -14.921 1.00 60.16 84 GLY A CA 1
ATOM 665 C C . GLY A 1 84 ? 20.298 -2.933 -13.703 1.00 60.16 84 GLY A C 1
ATOM 666 O O . GLY A 1 84 ? 20.767 -3.276 -12.620 1.00 60.16 84 GLY A O 1
ATOM 667 N N . ALA A 1 85 ? 18.988 -2.760 -13.870 1.00 56.44 85 ALA A N 1
ATOM 668 C CA . ALA A 1 85 ? 18.024 -2.861 -12.780 1.00 56.44 85 ALA A CA 1
ATOM 669 C C . ALA A 1 85 ? 17.784 -4.315 -12.336 1.00 56.44 85 ALA A C 1
ATOM 671 O O . ALA A 1 85 ? 17.672 -4.576 -11.138 1.00 56.44 85 ALA A O 1
ATOM 672 N N . GLN A 1 86 ? 17.811 -5.276 -13.270 1.00 55.97 86 GLN A N 1
ATOM 673 C CA . GLN A 1 86 ? 17.784 -6.710 -12.942 1.00 55.97 86 GLN A CA 1
ATOM 674 C C . GLN A 1 86 ? 19.021 -7.158 -12.146 1.00 55.97 86 GLN A C 1
ATOM 676 O O . GLN A 1 86 ? 18.931 -8.092 -11.350 1.00 55.97 86 GLN A O 1
ATOM 681 N N . LEU A 1 87 ? 20.160 -6.480 -12.327 1.00 54.62 87 LEU A N 1
ATOM 682 C CA . LEU A 1 87 ? 21.380 -6.716 -11.548 1.00 54.62 87 LEU A CA 1
ATOM 683 C C . LEU A 1 87 ? 21.346 -6.039 -10.165 1.00 54.62 87 LEU A C 1
ATOM 685 O O . LEU A 1 87 ? 22.030 -6.501 -9.255 1.00 54.62 87 LEU A O 1
ATOM 689 N N . ALA A 1 88 ? 20.561 -4.969 -9.989 1.00 59.50 88 ALA A N 1
ATOM 690 C CA . ALA A 1 88 ? 20.489 -4.202 -8.742 1.00 59.50 88 ALA A CA 1
ATOM 691 C C . ALA A 1 88 ? 19.566 -4.831 -7.679 1.00 59.50 88 ALA A C 1
ATOM 693 O O . ALA A 1 88 ? 19.903 -4.825 -6.494 1.00 59.50 88 ALA A O 1
ATOM 694 N N . ARG A 1 89 ? 18.414 -5.389 -8.078 1.00 66.75 89 ARG A N 1
ATOM 695 C CA . ARG A 1 89 ? 17.517 -6.157 -7.195 1.00 66.75 89 ARG A CA 1
ATOM 696 C C . ARG A 1 89 ? 16.789 -7.241 -8.009 1.00 66.75 89 ARG A C 1
ATOM 698 O O . ARG A 1 89 ? 16.139 -6.906 -8.999 1.00 66.75 89 ARG A O 1
ATOM 705 N N . PRO A 1 90 ? 16.851 -8.526 -7.610 1.00 77.88 90 PRO A N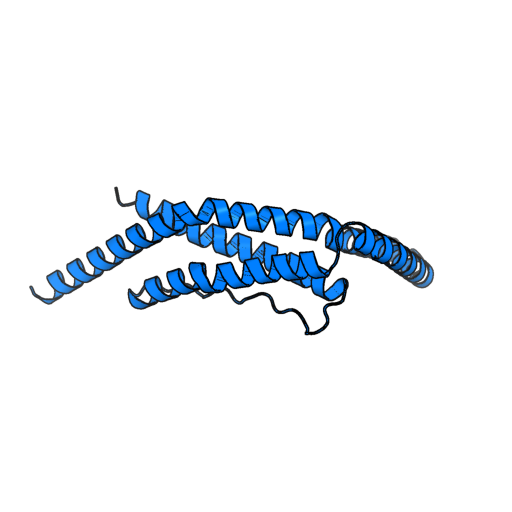 1
ATOM 706 C CA . PRO A 1 90 ? 16.135 -9.599 -8.297 1.00 77.88 90 PRO A CA 1
ATOM 707 C C . PRO A 1 90 ? 14.621 -9.349 -8.354 1.00 77.88 90 PRO A C 1
ATOM 709 O O . PRO A 1 90 ? 13.994 -9.123 -7.320 1.00 77.88 90 PRO A O 1
ATOM 712 N N . LEU A 1 91 ? 14.018 -9.471 -9.544 1.00 79.94 91 LEU A N 1
ATOM 713 C CA . LEU A 1 91 ? 12.570 -9.289 -9.750 1.00 79.94 91 LEU A CA 1
ATOM 714 C C . LEU A 1 91 ? 11.679 -10.118 -8.798 1.00 79.94 91 LEU A C 1
ATOM 716 O O . LEU A 1 91 ? 10.670 -9.578 -8.349 1.00 79.94 91 LEU A O 1
ATOM 720 N N . PRO A 1 92 ? 12.024 -11.369 -8.420 1.00 83.62 92 PRO A N 1
ATOM 721 C CA . PRO A 1 92 ? 11.234 -12.129 -7.448 1.00 83.62 92 PRO A CA 1
ATOM 722 C C . PRO A 1 92 ? 11.085 -11.437 -6.088 1.00 83.62 92 PRO A C 1
ATOM 724 O O . PRO A 1 92 ? 10.009 -11.465 -5.507 1.00 83.62 92 PRO A O 1
ATOM 727 N N . ILE A 1 93 ? 12.127 -10.748 -5.612 1.00 85.31 93 ILE A N 1
ATOM 728 C CA . ILE A 1 93 ? 12.090 -10.038 -4.323 1.00 85.31 93 ILE A CA 1
ATOM 729 C C . ILE A 1 93 ? 11.095 -8.873 -4.383 1.00 85.31 93 ILE A C 1
ATOM 731 O O . ILE A 1 93 ? 10.335 -8.631 -3.452 1.00 85.31 93 ILE A O 1
ATOM 735 N N . VAL A 1 94 ? 11.070 -8.172 -5.514 1.00 86.44 94 VAL A N 1
ATOM 736 C CA . VAL A 1 94 ? 10.166 -7.042 -5.760 1.00 86.44 94 VAL A CA 1
ATOM 737 C C . VAL A 1 94 ? 8.715 -7.523 -5.819 1.00 86.44 94 VAL A C 1
ATOM 739 O O . VAL A 1 94 ? 7.824 -6.896 -5.247 1.00 86.44 94 VAL A O 1
ATOM 742 N N . ILE A 1 95 ? 8.481 -8.665 -6.474 1.00 89.19 95 ILE A N 1
ATOM 743 C CA . ILE A 1 95 ? 7.175 -9.333 -6.502 1.00 89.19 95 ILE A CA 1
ATOM 744 C C . ILE A 1 95 ? 6.728 -9.676 -5.077 1.00 89.19 95 ILE A C 1
ATOM 746 O O . ILE A 1 95 ? 5.593 -9.377 -4.705 1.00 89.19 95 ILE A O 1
ATOM 750 N N . ASP A 1 96 ? 7.620 -10.234 -4.258 1.00 91.50 96 ASP A N 1
ATOM 751 C CA . ASP A 1 96 ? 7.319 -10.570 -2.865 1.00 91.50 96 ASP A CA 1
ATOM 752 C C . ASP A 1 96 ? 6.963 -9.333 -2.032 1.00 91.50 96 ASP A C 1
ATOM 754 O O . ASP A 1 96 ? 6.032 -9.376 -1.227 1.00 91.50 96 ASP A O 1
ATOM 758 N N . HIS A 1 97 ? 7.629 -8.197 -2.247 1.00 91.94 97 HIS A N 1
ATOM 759 C CA . HIS A 1 97 ? 7.266 -6.952 -1.571 1.00 91.94 97 HIS A CA 1
ATOM 760 C C . HIS A 1 97 ? 5.865 -6.457 -1.965 1.00 91.94 97 HIS A C 1
ATOM 762 O O . HIS A 1 97 ? 5.094 -6.061 -1.087 1.00 91.94 97 HIS A O 1
ATOM 768 N N . VAL A 1 98 ? 5.486 -6.537 -3.246 1.00 92.62 98 VAL A N 1
ATOM 769 C CA . VAL A 1 98 ? 4.112 -6.223 -3.687 1.00 92.62 98 VAL A CA 1
ATOM 770 C C . VAL A 1 98 ? 3.101 -7.201 -3.075 1.00 92.62 98 VAL A C 1
ATOM 772 O O . VAL A 1 98 ? 2.035 -6.789 -2.615 1.00 92.62 98 VAL A O 1
ATOM 775 N N . ASN A 1 99 ? 3.444 -8.487 -2.975 1.00 94.12 99 ASN A N 1
ATOM 776 C CA . ASN A 1 99 ? 2.606 -9.478 -2.299 1.00 94.12 99 ASN A CA 1
ATOM 777 C C . ASN A 1 99 ? 2.440 -9.175 -0.802 1.00 94.12 99 ASN A C 1
ATOM 779 O O . ASN A 1 99 ? 1.342 -9.329 -0.268 1.00 94.12 99 ASN A O 1
ATOM 783 N N . ASN A 1 100 ? 3.485 -8.684 -0.132 1.00 94.81 100 ASN A N 1
ATOM 784 C CA . ASN A 1 100 ? 3.408 -8.249 1.263 1.00 94.81 100 ASN A CA 1
ATOM 785 C C .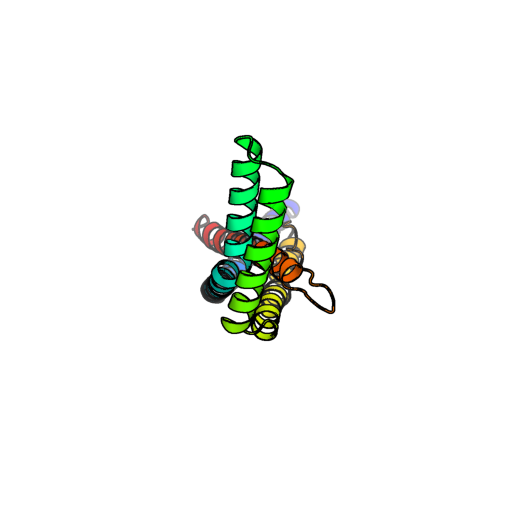 ASN A 1 100 ? 2.462 -7.053 1.439 1.00 94.81 100 ASN A C 1
ATOM 787 O O . ASN A 1 100 ? 1.686 -7.031 2.395 1.00 94.81 100 ASN A O 1
ATOM 791 N N . VAL A 1 101 ? 2.461 -6.099 0.499 1.00 95.81 101 VAL A N 1
ATOM 792 C CA . VAL A 1 101 ? 1.469 -5.009 0.466 1.00 95.81 101 VAL A CA 1
ATOM 793 C C . VAL A 1 101 ? 0.058 -5.572 0.335 1.00 95.81 101 VAL A C 1
ATOM 795 O O . VAL A 1 101 ? -0.802 -5.256 1.152 1.00 95.81 101 VAL A O 1
ATOM 798 N N . ASN A 1 102 ? -0.183 -6.453 -0.637 1.00 95.88 102 ASN A N 1
ATOM 799 C CA . ASN A 1 102 ? -1.500 -7.065 -0.838 1.00 95.88 102 ASN A CA 1
ATOM 800 C C . ASN A 1 102 ? -1.972 -7.855 0.389 1.00 95.88 102 ASN A C 1
ATOM 802 O O . ASN A 1 102 ? -3.142 -7.779 0.766 1.00 95.88 102 ASN A O 1
ATOM 806 N N . SER A 1 103 ? -1.060 -8.584 1.033 1.00 96.19 103 SER A N 1
ATOM 807 C CA . SER A 1 103 ? -1.325 -9.285 2.286 1.00 96.19 103 SER A CA 1
ATOM 808 C C . SER A 1 103 ? -1.763 -8.302 3.370 1.00 96.19 103 SER A C 1
ATOM 810 O O . SER A 1 103 ? -2.843 -8.468 3.928 1.00 96.19 103 SER A O 1
ATOM 812 N N . PHE A 1 104 ? -1.007 -7.221 3.586 1.00 95.75 104 PHE A N 1
ATOM 813 C CA . PHE A 1 104 ? -1.331 -6.191 4.574 1.00 95.75 104 PHE A CA 1
ATOM 814 C C . PHE A 1 104 ? -2.685 -5.508 4.314 1.00 95.75 104 PHE A C 1
ATOM 816 O O . PHE A 1 104 ?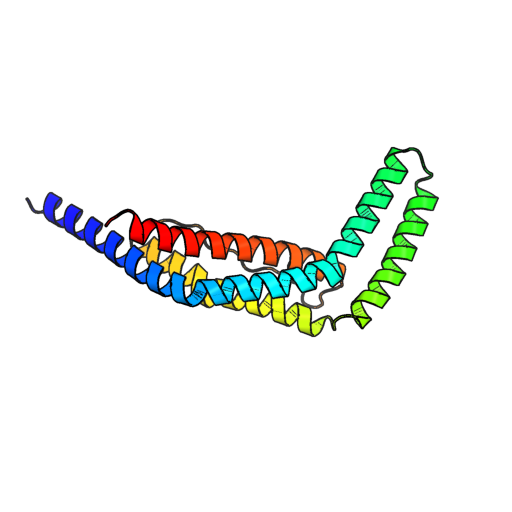 -3.495 -5.359 5.235 1.00 95.75 104 PHE A O 1
ATOM 823 N N . LEU A 1 105 ? -2.964 -5.136 3.060 1.00 95.06 105 LEU A N 1
ATOM 824 C CA . LEU A 1 105 ? -4.241 -4.536 2.666 1.00 95.06 105 LEU A CA 1
ATOM 825 C C . LEU A 1 105 ? -5.413 -5.466 2.993 1.00 95.06 105 LEU A C 1
ATOM 827 O O . LEU A 1 105 ? -6.385 -5.037 3.609 1.00 95.06 105 LEU A O 1
ATOM 831 N N . ASN A 1 106 ? -5.308 -6.747 2.644 1.00 95.38 106 ASN A N 1
ATOM 832 C CA . ASN A 1 106 ? -6.388 -7.710 2.847 1.00 95.38 106 ASN A CA 1
ATOM 833 C C . ASN A 1 106 ? -6.531 -8.157 4.305 1.00 95.38 106 ASN A C 1
ATOM 835 O O . ASN A 1 106 ? -7.645 -8.347 4.790 1.00 95.38 106 ASN A O 1
ATOM 839 N N . SER A 1 107 ? -5.420 -8.350 5.014 1.00 93.12 107 SER A N 1
ATOM 840 C CA . SER A 1 107 ? -5.432 -8.924 6.357 1.00 93.12 107 SER A CA 1
ATOM 841 C C . SER A 1 107 ? -5.700 -7.900 7.450 1.00 93.12 107 SER A C 1
ATOM 843 O O . SER A 1 107 ? -6.168 -8.298 8.516 1.00 93.12 107 SER A O 1
ATOM 845 N N . VAL A 1 108 ? -5.377 -6.626 7.210 1.00 93.38 108 VAL A N 1
ATOM 846 C CA . VAL A 1 108 ? -5.502 -5.546 8.195 1.00 93.38 108 VAL A CA 1
ATOM 847 C C . VAL A 1 108 ? -6.493 -4.498 7.709 1.00 93.38 108 VAL A C 1
ATOM 849 O O . VAL A 1 108 ? -7.564 -4.362 8.290 1.00 93.38 108 VAL A O 1
ATOM 852 N N . ILE A 1 109 ? -6.173 -3.779 6.632 1.00 95.00 109 ILE A N 1
ATOM 853 C CA . ILE A 1 109 ? -6.922 -2.573 6.250 1.00 95.00 109 ILE A CA 1
ATOM 854 C C . ILE A 1 109 ? -8.359 -2.897 5.849 1.00 95.00 109 ILE A C 1
ATOM 856 O O . ILE A 1 109 ? -9.297 -2.314 6.384 1.00 95.00 109 ILE A O 1
ATOM 860 N N . ASN A 1 110 ? -8.550 -3.862 4.954 1.00 94.06 110 ASN A N 1
ATOM 861 C CA . ASN A 1 110 ? -9.877 -4.226 4.471 1.00 94.06 110 ASN A CA 1
ATOM 862 C C . ASN A 1 110 ? -10.731 -4.881 5.566 1.00 94.06 110 ASN A C 1
ATOM 864 O O . ASN A 1 110 ? -11.946 -4.700 5.554 1.00 94.06 110 ASN A O 1
ATOM 868 N N . LYS A 1 111 ? -10.116 -5.541 6.560 1.00 94.12 111 LYS A N 1
ATOM 869 C CA . LYS A 1 111 ? -10.834 -6.010 7.757 1.00 94.12 111 LYS A CA 1
ATOM 870 C C . LYS A 1 111 ? -11.302 -4.854 8.634 1.00 94.12 111 LYS A C 1
ATOM 872 O O . LYS A 1 111 ? -12.459 -4.838 9.032 1.00 94.12 111 LYS A O 1
ATOM 877 N N . ILE A 1 112 ? -10.442 -3.863 8.880 1.00 92.19 112 ILE A N 1
ATOM 878 C CA . ILE A 1 112 ? -10.821 -2.644 9.611 1.00 92.19 112 ILE A CA 1
ATOM 879 C C . ILE A 1 112 ? -11.989 -1.948 8.897 1.00 92.19 112 ILE A C 1
ATOM 881 O O . ILE A 1 112 ? -12.982 -1.594 9.529 1.00 92.19 112 ILE A O 1
ATOM 885 N N . VAL A 1 113 ? -11.900 -1.788 7.573 1.00 92.31 113 VAL A N 1
ATOM 886 C CA . VAL A 1 113 ? -12.964 -1.190 6.750 1.00 92.31 113 VAL A CA 1
ATOM 887 C C . VAL A 1 113 ? -14.267 -1.986 6.849 1.00 92.31 113 VAL A C 1
ATOM 889 O O . VAL A 1 113 ? -15.337 -1.393 6.972 1.00 92.31 113 VAL A O 1
ATOM 892 N N . GLU A 1 114 ? -14.202 -3.316 6.819 1.00 93.19 114 GLU A N 1
ATOM 893 C CA . GLU A 1 114 ? -15.374 -4.177 6.966 1.00 93.19 114 GLU A CA 1
ATOM 894 C C . GLU A 1 114 ? -16.020 -4.057 8.353 1.00 93.19 114 GLU A C 1
ATOM 896 O O . GLU A 1 114 ? -17.238 -3.897 8.447 1.00 93.19 114 GLU A O 1
ATOM 901 N N . GLU A 1 115 ? -15.221 -4.073 9.421 1.00 90.25 115 GLU A N 1
ATOM 902 C CA . GLU A 1 115 ? -15.706 -3.914 10.796 1.00 90.25 115 GLU A CA 1
ATOM 903 C C . GLU A 1 115 ? -16.362 -2.540 11.006 1.00 90.25 115 GLU A C 1
ATOM 905 O O . GLU A 1 115 ? -17.447 -2.453 11.580 1.00 90.25 115 GLU A O 1
ATOM 910 N N . LEU A 1 116 ? -15.773 -1.473 10.460 1.00 88.00 116 LEU A N 1
ATOM 911 C CA . LEU A 1 116 ? -16.361 -0.129 10.475 1.00 88.00 116 LEU A CA 1
ATOM 912 C C . LEU A 1 116 ? -17.677 -0.069 9.690 1.00 88.00 116 LEU A C 1
ATOM 914 O O . LEU A 1 116 ? -18.656 0.516 10.161 1.00 88.00 116 LEU A O 1
ATOM 918 N N . ARG A 1 117 ? -17.730 -0.718 8.521 1.00 88.25 117 ARG A N 1
ATOM 919 C CA . ARG A 1 117 ? -18.936 -0.782 7.686 1.00 88.25 117 ARG A CA 1
ATOM 920 C C . ARG A 1 117 ? -20.085 -1.479 8.407 1.00 88.25 117 ARG A C 1
ATOM 922 O O . ARG A 1 117 ? -21.219 -1.015 8.305 1.00 88.25 117 ARG A O 1
ATOM 929 N N . ASN A 1 118 ? -19.800 -2.547 9.151 1.00 88.44 118 ASN A N 1
ATOM 930 C CA . ASN A 1 118 ? -20.804 -3.269 9.937 1.00 88.44 118 ASN A CA 1
ATOM 931 C C . ASN A 1 118 ? -21.436 -2.386 11.028 1.00 88.44 118 ASN A C 1
ATOM 933 O O . ASN A 1 118 ? -22.609 -2.556 11.347 1.00 88.44 118 ASN A O 1
ATOM 937 N N . GLU A 1 119 ? -20.702 -1.387 11.520 1.00 84.94 119 GLU A N 1
ATOM 938 C CA . GLU A 1 119 ? -21.192 -0.382 12.475 1.00 84.94 119 GLU A CA 1
ATOM 939 C C . GLU A 1 119 ? -21.781 0.876 11.800 1.00 84.94 119 GLU A C 1
ATOM 941 O O . GLU A 1 119 ? -22.135 1.861 12.458 1.00 84.94 119 GLU A O 1
ATOM 946 N N . GLY A 1 120 ? -21.917 0.864 10.470 1.00 82.38 120 GLY A N 1
ATOM 947 C CA . GLY A 1 120 ? -22.489 1.955 9.681 1.00 82.38 120 GLY A CA 1
ATOM 948 C C . GLY A 1 120 ? -21.516 3.089 9.342 1.00 82.38 120 GLY A C 1
ATOM 949 O O . GLY A 1 120 ? -21.967 4.168 8.958 1.00 82.38 120 GLY A O 1
ATOM 950 N N . ILE A 1 121 ? -20.203 2.866 9.474 1.00 83.81 121 ILE A N 1
ATOM 951 C CA . ILE A 1 121 ? -19.144 3.784 9.030 1.00 83.81 121 ILE A CA 1
ATOM 952 C C . ILE A 1 121 ? -18.606 3.276 7.688 1.00 83.81 121 ILE A C 1
ATOM 954 O O . ILE A 1 121 ? -17.853 2.308 7.621 1.00 83.81 121 ILE A O 1
ATOM 958 N N . TYR A 1 122 ? -19.015 3.918 6.595 1.00 84.88 122 TYR A N 1
ATOM 959 C CA . TYR A 1 122 ? -18.719 3.438 5.247 1.00 84.88 122 TYR A CA 1
ATOM 960 C C . TYR A 1 122 ? -17.396 3.999 4.724 1.00 84.88 122 TYR A C 1
ATOM 962 O O . TYR A 1 122 ? -17.276 5.193 4.459 1.00 84.88 122 TYR A O 1
ATOM 970 N N . LEU A 1 123 ? -16.430 3.105 4.525 1.00 85.25 123 LEU A N 1
ATOM 971 C CA . LEU A 1 123 ? -15.191 3.357 3.794 1.00 85.25 123 LEU A CA 1
ATOM 972 C C . LEU A 1 123 ? -15.111 2.394 2.606 1.00 85.25 123 LEU A C 1
ATOM 974 O O . LEU A 1 123 ? -15.595 1.261 2.678 1.00 85.25 123 LEU A O 1
ATOM 978 N N . HIS A 1 124 ? -14.511 2.841 1.505 1.00 86.94 124 HIS A N 1
ATOM 979 C CA . HIS A 1 124 ? -14.264 1.963 0.366 1.00 86.94 124 HIS A CA 1
ATOM 980 C C . HIS A 1 124 ? -13.058 1.057 0.657 1.00 86.94 124 HIS A C 1
ATOM 982 O O . HIS A 1 124 ? -12.017 1.569 1.076 1.00 86.94 124 HIS A O 1
ATOM 988 N N . PRO A 1 125 ? -13.172 -0.268 0.447 1.00 90.44 125 PRO A N 1
ATOM 989 C CA . PRO A 1 125 ? -12.035 -1.167 0.587 1.00 90.44 125 PRO A CA 1
ATOM 990 C C . PRO A 1 125 ? -10.962 -0.823 -0.448 1.00 90.44 125 PRO A C 1
ATOM 992 O O . PRO A 1 125 ? -11.265 -0.395 -1.565 1.00 90.44 125 PRO A O 1
ATOM 995 N N . ILE A 1 126 ? -9.702 -1.019 -0.072 1.00 92.06 126 ILE A N 1
ATOM 996 C CA . ILE A 1 126 ? -8.575 -0.790 -0.969 1.00 92.06 126 ILE A CA 1
ATOM 997 C C . ILE A 1 126 ? -8.386 -2.046 -1.810 1.00 92.06 126 ILE A C 1
ATOM 999 O O . ILE A 1 126 ? -8.134 -3.133 -1.284 1.00 92.06 126 ILE A O 1
ATOM 1003 N N . GLU A 1 127 ? -8.501 -1.888 -3.123 1.00 92.56 127 GLU A N 1
ATOM 1004 C CA . GLU A 1 127 ? -8.229 -2.970 -4.061 1.00 92.56 127 GLU A CA 1
ATOM 1005 C C . GLU A 1 127 ? -6.743 -3.363 -4.024 1.00 92.56 127 GLU A C 1
ATOM 1007 O O . GLU A 1 127 ? -5.874 -2.482 -3.965 1.00 92.56 127 GLU A O 1
ATOM 1012 N N . PRO A 1 128 ? -6.436 -4.671 -4.060 1.00 91.94 128 PRO A N 1
ATOM 1013 C CA . PRO A 1 128 ? -5.065 -5.144 -4.140 1.00 91.94 128 PRO A CA 1
ATOM 1014 C C . PRO A 1 128 ? -4.441 -4.781 -5.490 1.00 91.94 128 PRO A C 1
ATOM 1016 O O . PRO A 1 128 ? -5.120 -4.659 -6.510 1.00 91.94 128 PRO A O 1
ATOM 1019 N N . VAL A 1 129 ? -3.118 -4.666 -5.498 1.00 92.94 129 VAL A N 1
ATOM 1020 C CA . VAL A 1 129 ? -2.333 -4.457 -6.712 1.00 92.94 129 VAL A CA 1
ATOM 1021 C C . VAL A 1 129 ? -2.350 -5.737 -7.540 1.00 92.94 129 VAL A C 1
ATOM 1023 O O . VAL A 1 129 ? -1.964 -6.802 -7.050 1.00 92.94 129 VAL A O 1
ATOM 1026 N N . SER A 1 130 ? -2.772 -5.631 -8.797 1.00 89.50 130 SER A N 1
ATOM 1027 C CA . SER A 1 130 ? -2.801 -6.758 -9.727 1.00 89.50 130 SER A CA 1
ATOM 1028 C C . SER A 1 130 ? -1.504 -6.829 -10.527 1.00 89.50 130 SER A C 1
ATOM 1030 O O . SER A 1 130 ? -1.130 -5.876 -11.209 1.00 89.50 130 SER A O 1
ATOM 1032 N N . LEU A 1 131 ? -0.824 -7.974 -10.457 1.00 87.62 131 LEU A N 1
ATOM 1033 C CA . LEU A 1 131 ? 0.327 -8.291 -11.297 1.00 87.62 131 LEU A CA 1
ATOM 1034 C C . LEU A 1 131 ? -0.032 -9.451 -12.240 1.00 87.62 131 LEU A C 1
ATOM 1036 O O . LEU A 1 131 ? -0.714 -10.389 -11.818 1.00 87.62 131 LEU A O 1
ATOM 1040 N N . PRO A 1 132 ? 0.423 -9.430 -13.505 1.00 83.00 132 PRO A N 1
ATOM 1041 C CA . PRO A 1 132 ? 0.245 -10.561 -14.409 1.00 83.00 132 PRO A CA 1
ATOM 1042 C C . PRO A 1 132 ? 1.049 -11.779 -13.926 1.00 83.00 132 PRO A C 1
ATOM 1044 O O . PRO A 1 132 ? 2.036 -11.640 -13.210 1.00 83.00 132 PRO A O 1
ATOM 1047 N N . THR A 1 133 ? 0.660 -12.986 -14.350 1.00 80.19 133 THR A N 1
ATOM 1048 C CA . THR A 1 133 ? 1.274 -14.255 -13.900 1.00 80.19 133 THR A CA 1
ATOM 1049 C C . THR A 1 133 ? 2.781 -14.335 -14.162 1.00 80.19 133 THR A C 1
ATOM 1051 O O . THR A 1 133 ? 3.508 -14.964 -13.399 1.00 80.19 133 THR A O 1
ATOM 1054 N N . SER A 1 134 ? 3.261 -13.673 -15.215 1.00 80.19 134 SER A N 1
ATOM 1055 C CA . SER A 1 134 ? 4.684 -13.466 -15.489 1.00 80.19 134 SER A CA 1
ATOM 1056 C C . SER A 1 134 ? 4.959 -11.960 -15.602 1.00 80.19 134 SER A C 1
ATOM 1058 O O . SER A 1 134 ? 4.840 -11.407 -16.701 1.00 80.19 134 SER A O 1
ATOM 1060 N N . PRO A 1 135 ? 5.271 -11.271 -14.489 1.00 78.44 135 PRO A N 1
ATOM 1061 C CA . PRO A 1 135 ? 5.529 -9.838 -14.500 1.00 78.44 135 PRO A CA 1
ATOM 1062 C C . PRO A 1 135 ? 6.806 -9.520 -15.270 1.00 78.44 135 PRO A C 1
ATOM 1064 O O . PRO A 1 135 ? 7.882 -10.018 -14.939 1.00 78.44 135 PRO A O 1
ATOM 1067 N N . ASP A 1 136 ? 6.694 -8.662 -16.279 1.00 79.69 136 ASP A N 1
ATOM 1068 C CA . ASP A 1 136 ? 7.849 -8.003 -16.874 1.00 79.69 136 ASP A CA 1
ATOM 1069 C C . ASP A 1 136 ? 8.215 -6.736 -16.078 1.00 79.69 136 ASP A C 1
ATOM 1071 O O . ASP A 1 136 ? 7.501 -6.300 -15.169 1.00 79.69 136 ASP A O 1
ATOM 1075 N N . VAL A 1 137 ? 9.356 -6.131 -16.414 1.00 74.00 137 VAL A N 1
ATOM 1076 C CA . VAL A 1 137 ? 9.864 -4.935 -15.719 1.00 74.00 137 VAL A CA 1
ATOM 1077 C C . VAL A 1 137 ? 8.858 -3.779 -15.785 1.00 74.00 137 VAL A C 1
ATOM 1079 O O . VAL A 1 137 ? 8.685 -3.059 -14.804 1.00 74.00 137 VAL A O 1
ATOM 1082 N N . ALA A 1 138 ? 8.151 -3.623 -16.908 1.00 74.88 138 ALA A N 1
ATOM 1083 C CA . ALA A 1 138 ? 7.156 -2.569 -17.088 1.00 74.88 138 ALA A CA 1
ATOM 1084 C C . ALA A 1 138 ? 5.909 -2.784 -16.212 1.00 74.88 138 ALA A C 1
ATOM 1086 O O . ALA A 1 138 ? 5.428 -1.846 -15.570 1.00 74.88 138 ALA A O 1
ATOM 1087 N N . SER A 1 139 ? 5.404 -4.016 -16.140 1.00 80.62 139 SER A N 1
ATOM 1088 C CA . SER A 1 139 ? 4.281 -4.380 -15.271 1.00 80.62 139 SER A CA 1
ATOM 1089 C C . SER A 1 139 ? 4.646 -4.213 -13.800 1.00 80.62 139 SER A C 1
ATOM 1091 O O . SER A 1 139 ? 3.843 -3.691 -13.031 1.00 80.62 139 SER A O 1
ATOM 1093 N N . LEU A 1 140 ? 5.873 -4.578 -13.412 1.00 83.00 140 LEU A N 1
ATOM 1094 C CA . LEU A 1 140 ? 6.370 -4.357 -12.054 1.00 83.00 140 LEU A CA 1
ATOM 1095 C C . LEU A 1 140 ? 6.512 -2.877 -11.729 1.00 83.00 140 LEU A C 1
ATOM 1097 O O . LEU A 1 140 ? 6.141 -2.470 -10.634 1.00 83.00 140 LEU A O 1
ATOM 1101 N N . ALA A 1 141 ? 6.977 -2.059 -12.672 1.00 81.69 141 ALA A N 1
ATOM 1102 C CA . ALA A 1 141 ? 7.091 -0.627 -12.446 1.00 81.69 141 ALA A CA 1
ATOM 1103 C C . ALA A 1 141 ? 5.727 0.030 -12.184 1.00 81.69 141 ALA A C 1
ATOM 1105 O O . ALA A 1 141 ? 5.557 0.805 -11.239 1.00 81.69 141 ALA A O 1
ATOM 1106 N N . ASN A 1 142 ? 4.721 -0.344 -12.979 1.00 85.25 142 ASN A N 1
ATOM 1107 C CA . ASN A 1 142 ? 3.345 0.093 -12.759 1.00 85.25 142 ASN A CA 1
ATOM 1108 C C . ASN A 1 142 ? 2.780 -0.438 -11.434 1.00 85.25 142 ASN A C 1
ATOM 1110 O O . ASN A 1 142 ? 2.181 0.333 -10.683 1.00 85.25 142 ASN A O 1
ATOM 1114 N N . GLY A 1 143 ? 3.015 -1.715 -11.125 1.00 90.44 143 GLY A N 1
ATOM 1115 C CA . GLY A 1 143 ? 2.579 -2.339 -9.879 1.00 90.44 143 GLY A CA 1
ATOM 1116 C C . GLY A 1 143 ? 3.201 -1.695 -8.640 1.00 90.44 143 GLY A C 1
ATOM 1117 O O . GLY A 1 143 ? 2.503 -1.469 -7.660 1.00 90.44 143 GLY A O 1
ATOM 1118 N N . LEU A 1 144 ? 4.479 -1.310 -8.686 1.00 90.88 144 LEU A N 1
ATOM 1119 C CA . LEU A 1 144 ? 5.157 -0.599 -7.597 1.00 90.88 144 LEU A CA 1
ATOM 1120 C C . LEU A 1 144 ? 4.576 0.797 -7.370 1.00 90.88 144 LEU A C 1
ATOM 1122 O O . LEU A 1 144 ? 4.339 1.192 -6.229 1.00 90.88 144 LEU A O 1
ATOM 1126 N N . ARG A 1 145 ? 4.296 1.534 -8.450 1.00 90.62 145 ARG A N 1
ATOM 1127 C CA . ARG A 1 145 ? 3.617 2.832 -8.358 1.00 90.62 145 ARG A CA 1
ATOM 1128 C C . ARG A 1 145 ? 2.234 2.688 -7.729 1.00 90.62 145 ARG A C 1
ATOM 1130 O O . ARG A 1 145 ? 1.848 3.487 -6.880 1.00 90.62 145 ARG A O 1
ATOM 1137 N N . GLU A 1 146 ? 1.486 1.671 -8.142 1.00 93.81 146 GLU A N 1
ATOM 1138 C CA . GLU A 1 146 ? 0.176 1.400 -7.569 1.00 93.81 146 GLU A CA 1
ATOM 1139 C C . GLU A 1 146 ? 0.284 0.984 -6.098 1.00 93.81 146 GLU A C 1
ATOM 1141 O O . GLU A 1 146 ? -0.441 1.526 -5.269 1.00 93.81 146 GLU A O 1
ATOM 1146 N N . ALA A 1 147 ? 1.242 0.124 -5.749 1.00 93.81 147 ALA A N 1
ATOM 1147 C CA . ALA A 1 147 ? 1.521 -0.286 -4.377 1.00 93.81 147 ALA A CA 1
ATOM 1148 C C . ALA A 1 147 ? 1.836 0.911 -3.470 1.00 93.81 147 ALA A C 1
ATOM 1150 O O . ALA A 1 147 ? 1.302 0.975 -2.364 1.00 93.81 147 ALA A O 1
ATOM 1151 N N . LEU A 1 148 ? 2.623 1.890 -3.938 1.00 94.06 148 LEU A N 1
ATOM 1152 C CA . LEU A 1 148 ? 2.853 3.141 -3.202 1.00 94.06 148 LEU A CA 1
ATOM 1153 C C . LEU A 1 148 ? 1.546 3.878 -2.921 1.00 94.06 148 LEU A C 1
ATOM 1155 O O . LEU A 1 148 ? 1.254 4.179 -1.766 1.00 94.06 148 LEU A O 1
ATOM 1159 N N . ASN A 1 149 ? 0.729 4.093 -3.954 1.00 94.75 149 ASN A N 1
ATOM 1160 C CA . ASN A 1 149 ? -0.558 4.766 -3.801 1.00 94.75 149 ASN A CA 1
ATOM 1161 C C . ASN A 1 149 ? -1.486 4.007 -2.836 1.00 94.75 149 ASN A C 1
ATOM 1163 O O . ASN A 1 149 ? -2.136 4.622 -1.990 1.00 94.75 149 ASN A O 1
ATOM 1167 N N . ARG A 1 150 ? -1.547 2.668 -2.926 1.00 95.12 150 ARG A N 1
ATOM 1168 C CA . ARG A 1 150 ? -2.359 1.840 -2.018 1.00 95.12 150 ARG A CA 1
ATOM 1169 C C . ARG A 1 150 ? -1.859 1.929 -0.574 1.00 95.12 150 ARG A C 1
ATOM 1171 O O . ARG A 1 150 ? -2.675 2.036 0.340 1.00 95.12 150 ARG A O 1
ATOM 1178 N N . MET A 1 151 ? -0.545 1.943 -0.363 1.00 96.94 151 MET A N 1
ATOM 1179 C CA . MET A 1 151 ? 0.048 2.106 0.965 1.00 96.94 151 MET A CA 1
ATOM 1180 C C . MET A 1 151 ? -0.187 3.502 1.548 1.00 96.94 151 MET A C 1
ATOM 1182 O O . MET A 1 151 ? -0.478 3.609 2.738 1.00 96.94 151 MET A O 1
ATOM 1186 N N . ASP A 1 152 ? -0.124 4.558 0.736 1.00 96.19 152 ASP A N 1
ATOM 1187 C CA . ASP A 1 152 ? -0.451 5.920 1.171 1.00 96.19 152 ASP A CA 1
ATOM 1188 C C . ASP A 1 152 ? -1.916 6.030 1.614 1.00 96.19 152 ASP A C 1
ATOM 1190 O O . ASP A 1 152 ? -2.203 6.589 2.675 1.00 96.19 152 ASP A O 1
ATOM 1194 N N . MET A 1 153 ? -2.841 5.420 0.865 1.00 94.75 153 MET A N 1
ATOM 1195 C CA . MET A 1 153 ? -4.250 5.326 1.262 1.00 94.75 153 MET A CA 1
ATOM 1196 C C . MET A 1 153 ? -4.425 4.545 2.570 1.00 94.75 153 MET A C 1
ATOM 1198 O O . MET A 1 153 ? -5.120 5.013 3.471 1.00 94.75 153 MET A O 1
ATOM 1202 N N . ALA A 1 154 ? -3.767 3.391 2.708 1.00 95.31 154 ALA A N 1
ATOM 1203 C CA . ALA A 1 154 ? -3.806 2.591 3.930 1.00 95.31 154 ALA A CA 1
ATOM 1204 C C . ALA A 1 154 ? -3.318 3.389 5.147 1.00 95.31 154 ALA A C 1
ATOM 1206 O O . ALA A 1 154 ? -4.004 3.446 6.165 1.00 95.31 154 ALA A O 1
ATOM 1207 N N . ILE A 1 155 ? -2.171 4.061 5.030 1.00 95.75 155 ILE A N 1
ATOM 1208 C CA . ILE A 1 155 ? -1.623 4.927 6.082 1.00 95.75 155 ILE A CA 1
ATOM 1209 C C . ILE A 1 155 ? -2.588 6.072 6.404 1.00 95.75 155 ILE A C 1
ATOM 1211 O O . ILE A 1 155 ? -2.772 6.390 7.577 1.00 95.75 155 ILE A O 1
ATOM 1215 N N . GLY A 1 156 ? -3.222 6.666 5.390 1.00 93.69 156 GLY A N 1
ATOM 1216 C CA . GLY A 1 156 ? -4.247 7.693 5.567 1.00 93.69 156 GLY A CA 1
ATOM 1217 C C . GLY A 1 156 ? -5.431 7.209 6.405 1.00 93.69 156 GLY A C 1
ATOM 1218 O O . GLY A 1 156 ? -5.821 7.892 7.347 1.00 93.69 156 GLY A O 1
ATOM 1219 N N . ILE A 1 157 ? -5.948 6.005 6.130 1.00 92.56 157 ILE A N 1
ATOM 1220 C CA . ILE A 1 157 ? -7.019 5.385 6.929 1.00 92.56 157 ILE A CA 1
ATOM 1221 C C . ILE A 1 157 ? -6.561 5.173 8.375 1.00 92.56 157 ILE A C 1
ATOM 1223 O O . ILE A 1 157 ? -7.273 5.551 9.304 1.00 92.56 157 ILE A O 1
ATOM 1227 N N . LEU A 1 158 ? -5.367 4.605 8.578 1.00 94.19 158 LEU A N 1
ATOM 1228 C CA . LEU A 1 158 ? -4.842 4.351 9.922 1.00 94.19 158 LEU A CA 1
ATOM 1229 C C . LEU A 1 158 ? -4.685 5.648 10.726 1.00 94.19 158 LEU A C 1
ATOM 1231 O O . LEU A 1 158 ? -5.139 5.717 11.865 1.00 94.19 158 LEU A O 1
ATOM 1235 N N . LYS A 1 159 ? -4.088 6.689 10.132 1.00 94.00 159 LYS A N 1
ATOM 1236 C CA . LYS A 1 159 ? -3.942 8.007 10.771 1.00 94.00 159 LYS A CA 1
ATOM 1237 C C . LYS A 1 159 ? -5.298 8.639 11.067 1.00 94.00 159 LYS A C 1
ATOM 1239 O O . LYS A 1 159 ? -5.516 9.079 12.188 1.00 94.00 159 LYS A O 1
ATOM 1244 N N . GLY A 1 160 ? -6.231 8.584 10.116 1.00 89.88 160 GLY A N 1
ATOM 1245 C CA . GLY A 1 160 ? -7.589 9.092 10.305 1.00 89.88 160 GLY A CA 1
ATOM 1246 C C . GLY A 1 160 ? -8.317 8.435 11.481 1.00 89.88 160 GLY A C 1
ATOM 1247 O O . GLY A 1 160 ? -8.990 9.126 12.238 1.00 89.88 160 GLY A O 1
ATOM 1248 N N . LEU A 1 161 ? -8.143 7.126 11.692 1.00 90.56 161 LEU A N 1
ATOM 1249 C CA . LEU A 1 161 ? -8.717 6.426 12.849 1.00 90.56 161 LEU A CA 1
ATOM 1250 C C . LEU A 1 161 ? -8.080 6.858 14.171 1.00 90.56 161 LEU A C 1
ATOM 1252 O O . LEU A 1 161 ? -8.786 7.066 15.157 1.00 90.56 161 LEU A O 1
ATOM 1256 N N . ILE A 1 162 ? -6.755 7.011 14.186 1.00 90.12 162 ILE A N 1
ATOM 1257 C CA . ILE A 1 162 ? -6.011 7.482 15.359 1.00 90.12 162 ILE A CA 1
ATOM 1258 C C . ILE A 1 162 ? -6.462 8.894 15.739 1.00 90.12 162 ILE A C 1
ATOM 1260 O O . ILE A 1 162 ? -6.744 9.151 16.908 1.00 90.12 162 ILE A O 1
ATOM 1264 N N . ASP A 1 163 ? -6.566 9.795 14.769 1.00 90.06 163 ASP A N 1
ATOM 1265 C CA . ASP A 1 163 ? -6.949 11.184 15.011 1.00 90.06 163 ASP A CA 1
ATOM 1266 C C . ASP A 1 163 ? -8.417 11.282 15.452 1.00 90.06 163 ASP A C 1
ATOM 1268 O O . ASP A 1 163 ? -8.708 11.902 16.476 1.00 90.06 163 ASP A O 1
ATOM 1272 N N . ALA A 1 164 ? -9.324 10.551 14.793 1.00 85.75 164 ALA A N 1
ATOM 1273 C CA . ALA A 1 164 ? -10.734 10.481 15.184 1.00 85.75 164 ALA A CA 1
ATOM 1274 C C . ALA A 1 164 ? -10.937 9.939 16.610 1.00 85.75 164 ALA A C 1
ATOM 1276 O O . ALA A 1 164 ? -11.882 10.324 17.295 1.00 85.75 164 ALA A O 1
ATOM 1277 N N . SER A 1 165 ? -10.047 9.066 17.093 1.00 85.75 165 SER A N 1
ATOM 1278 C CA . SER A 1 165 ? -10.110 8.572 18.474 1.00 85.75 165 SER A CA 1
ATOM 1279 C C . SER A 1 165 ? -9.726 9.620 19.527 1.00 85.75 165 SER A C 1
ATOM 1281 O O . SER A 1 165 ? -10.091 9.465 20.694 1.00 85.75 165 SER A O 1
ATOM 1283 N N . LYS A 1 166 ? -9.010 10.680 19.123 1.00 83.31 166 LYS A N 1
ATOM 1284 C CA . LYS A 1 166 ? -8.504 11.752 19.995 1.00 83.31 166 LYS A CA 1
ATOM 1285 C C . LYS A 1 166 ? -9.412 12.979 20.029 1.00 83.31 166 LYS A C 1
ATOM 1287 O O . LYS A 1 166 ? -9.414 13.674 21.036 1.00 83.31 166 LYS A O 1
ATOM 1292 N N . GLU A 1 167 ? -10.176 13.240 18.966 1.00 69.88 167 GLU A N 1
ATOM 1293 C CA . GLU A 1 167 ? -11.102 14.386 18.877 1.00 69.88 167 GLU A CA 1
ATOM 1294 C C . GLU A 1 167 ? -12.322 14.280 19.815 1.00 69.88 167 GLU A C 1
ATOM 1296 O O . GLU A 1 167 ? -13.026 15.262 20.030 1.00 69.88 167 GLU A O 1
ATOM 1301 N N . ASP A 1 168 ? -12.557 13.105 20.403 1.00 52.56 168 ASP A N 1
ATOM 1302 C CA . ASP A 1 168 ? -13.682 12.810 21.300 1.00 52.56 168 ASP A CA 1
ATOM 1303 C C . ASP A 1 168 ? -13.289 12.741 22.802 1.00 52.56 168 ASP A C 1
ATOM 1305 O O . ASP A 1 168 ? -14.055 12.198 23.610 1.00 52.56 168 ASP A O 1
ATOM 1309 N N . CYS A 1 169 ? -12.109 13.265 23.175 1.00 43.28 169 CYS A N 1
ATOM 1310 C CA . CYS A 1 169 ? -11.634 13.419 24.562 1.00 43.28 169 CYS A CA 1
ATOM 1311 C C . CYS A 1 169 ? -11.781 14.857 25.077 1.00 43.28 169 CYS A C 1
ATOM 1313 O O . CYS A 1 169 ? -11.375 15.793 24.354 1.00 43.28 169 CYS A O 1
#

Foldseek 3Di:
DVVVVVVVVLVVVLLVLLLVLLVLLVVCLVVLVVLLVVLVVLLVLQQVQLVVLVVVLVVCVVVVHDNVVSVVVSVVSCVVSLVVSCVVDPPVVLVVSLVVLQCCLVVRVQVSQVSSVVSVNHDDRQDRQDAPPDHDSNSSSVSSVSSSVSSVVSSVVNVVSNVSSVVVD

Secondary structure (DSSP, 8-state):
-HHHHHHHHHHHHHHHHHHHHHHHHHHHHHHHHHHHHHHHHHIIIIIHHHHHHHHHHHHHHHTT--HHHHHHHHHHHHHHHHHHHHHHS-HHHHHHHHHHHHHHIIIIIHHHHHHHHHTT---PPPPPPP--SS--HHHHHHHHHHHHHHHHHHHHHHHHHHHHHHTT-